Protein AF-A0A7R9C2S6-F1 (afdb_monomer_lite)

Radius of gyration: 28.9 Å; chains: 1; bounding box: 49×51×92 Å

Foldseek 3Di:
DCVPPVVVQDDPLSVLLVVLVVLQVVLVVCAVPPPDDPVDGRDNPPDCVQQPQQADPVVRDGPSVSVSVSSCVCPDPVVDDDPPPPPPPPPPDDDDDDDDPPPDPPPPPPPPVVVVVVVVVVVVVVVVVVD

InterPro domains:
  IPR017905 ERV/ALR sulfhydryl oxidase domain [PF04777] (6-40)
  IPR017905 ERV/ALR sulfhydryl oxidase domain [PS51324] (1-44)
  IPR036774 ERV/ALR sulfhydryl oxidase domain superfamily [G3DSA:1.20.120.310] (1-85)
  IPR036774 ERV/ALR sulfhydryl oxidase domain superfamily [SSF69000] (2-47)
  IPR039798 Sulfhydryl oxidase [PTHR22897] (1-95)

Organism: NCBI:txid399045

Secondary structure (DSSP, 8-state):
-HHHHGGG--SHHHHHHHHHHHHHHHHHHHTT-TTS-TTS----SS-TTTSTTTEETTTTEE-HHHHHHHHHHHTSGGG---TTS--------SSS---------------HHHHHHHHHHHHHHHHHH--

pLDDT: mean 81.77, std 20.26, range [40.31, 98.62]

Structure (mmCIF, N/CA/C/O backbone):
data_AF-A0A7R9C2S6-F1
#
_entry.id   AF-A0A7R9C2S6-F1
#
loop_
_atom_site.group_PDB
_atom_site.id
_atom_site.type_symbol
_atom_site.label_atom_id
_atom_site.label_alt_id
_atom_site.label_comp_id
_atom_site.label_asym_id
_atom_site.label_entity_id
_atom_site.label_seq_id
_atom_site.pdbx_PDB_ins_code
_atom_site.Cartn_x
_atom_site.Cartn_y
_atom_site.Cartn_z
_atom_site.occupancy
_atom_site.B_iso_or_equiv
_atom_site.auth_seq_id
_atom_site.auth_comp_id
_atom_site.auth_asym_id
_atom_site.auth_atom_id
_atom_site.pdbx_PDB_model_num
ATOM 1 N N . MET A 1 1 ? -10.164 9.680 3.418 1.00 91.69 1 MET A N 1
ATOM 2 C CA . MET A 1 1 ? -8.767 9.264 3.127 1.00 91.69 1 MET A CA 1
ATOM 3 C C . MET A 1 1 ? -8.007 10.264 2.257 1.00 91.69 1 MET A C 1
ATOM 5 O O . MET A 1 1 ? -7.074 10.866 2.762 1.00 91.69 1 MET A O 1
ATOM 9 N N . ALA A 1 2 ? -8.347 10.461 0.972 1.00 94.50 2 ALA A N 1
ATOM 10 C CA . ALA A 1 2 ? -7.565 11.339 0.080 1.00 94.50 2 ALA A CA 1
ATOM 11 C C . ALA A 1 2 ? -7.519 12.801 0.557 1.00 94.50 2 ALA A C 1
ATOM 13 O O . ALA A 1 2 ? -6.444 13.355 0.761 1.00 94.50 2 ALA A O 1
ATOM 14 N N . THR A 1 3 ? -8.684 13.394 0.821 1.00 96.50 3 THR A N 1
ATOM 15 C CA . THR A 1 3 ? -8.809 14.772 1.326 1.00 96.50 3 THR A CA 1
ATOM 16 C C . THR A 1 3 ? -8.136 14.986 2.684 1.00 96.50 3 THR A C 1
ATOM 18 O O . THR A 1 3 ? -7.673 16.083 2.968 1.00 96.50 3 THR A O 1
ATOM 21 N N . GLU A 1 4 ? -8.042 13.938 3.506 1.00 96.12 4 GLU A N 1
ATOM 22 C CA . GLU A 1 4 ? -7.483 14.006 4.859 1.00 96.12 4 GLU A CA 1
ATOM 23 C C . GLU A 1 4 ? -5.955 14.111 4.871 1.00 96.12 4 GLU A C 1
ATOM 25 O O . GLU A 1 4 ? -5.417 14.841 5.696 1.00 96.12 4 GLU A O 1
ATOM 30 N N . SER A 1 5 ? -5.242 13.381 4.002 1.00 96.69 5 SER A N 1
ATOM 31 C CA . SER A 1 5 ? -3.780 13.261 4.141 1.00 96.69 5 SER A CA 1
ATOM 32 C C . SER A 1 5 ? -2.972 13.148 2.851 1.00 96.69 5 SER A C 1
ATOM 34 O O . SER A 1 5 ? -1.747 13.202 2.919 1.00 96.69 5 SER A O 1
ATOM 36 N N . LEU A 1 6 ? -3.593 13.032 1.670 1.00 96.69 6 LEU A N 1
ATOM 37 C CA . LEU A 1 6 ? -2.834 12.899 0.417 1.00 96.69 6 LEU A CA 1
ATOM 38 C C . LEU A 1 6 ? -1.983 14.143 0.116 1.00 96.69 6 LEU A C 1
ATOM 40 O O . LEU A 1 6 ? -0.887 14.024 -0.414 1.00 96.69 6 LEU A O 1
ATOM 44 N N . HIS A 1 7 ? -2.456 15.330 0.507 1.00 97.19 7 HIS A N 1
ATOM 45 C CA . HIS A 1 7 ? -1.744 16.600 0.324 1.00 97.19 7 HIS A CA 1
ATOM 46 C C . HIS A 1 7 ? -0.414 16.689 1.099 1.00 97.19 7 HIS A C 1
ATOM 48 O O . HIS A 1 7 ? 0.387 17.576 0.826 1.00 97.19 7 HIS A O 1
ATOM 54 N N . GLN A 1 8 ? -0.184 15.796 2.069 1.00 97.19 8 GLN A N 1
ATOM 55 C CA . GLN A 1 8 ? 1.040 15.742 2.878 1.00 97.19 8 GLN A CA 1
ATOM 56 C C . GLN A 1 8 ? 2.116 14.850 2.245 1.00 97.19 8 GLN A C 1
ATOM 58 O O . GLN A 1 8 ? 3.246 14.813 2.724 1.00 97.19 8 GLN A O 1
ATOM 63 N N . VAL A 1 9 ? 1.776 14.109 1.187 1.00 97.62 9 VAL A N 1
ATOM 64 C CA . VAL A 1 9 ? 2.704 13.226 0.480 1.00 97.62 9 VAL A CA 1
ATOM 65 C C . VAL A 1 9 ? 3.561 14.051 -0.474 1.00 97.62 9 VAL A C 1
ATOM 67 O O . VAL A 1 9 ? 3.050 14.646 -1.420 1.00 97.62 9 VAL A O 1
ATOM 70 N N . THR A 1 10 ? 4.870 14.059 -0.243 1.00 97.81 10 THR A N 1
ATOM 71 C CA . THR A 1 10 ? 5.818 14.921 -0.968 1.00 97.81 10 THR A CA 1
ATOM 72 C C . THR A 1 10 ? 6.721 14.175 -1.947 1.00 97.81 10 THR A C 1
ATOM 74 O O . THR A 1 10 ? 7.310 14.806 -2.822 1.00 97.81 10 THR A O 1
ATOM 77 N N . ASP A 1 11 ? 6.832 12.850 -1.836 1.00 98.19 11 ASP A N 1
ATOM 78 C CA . ASP A 1 11 ? 7.720 12.039 -2.668 1.00 98.19 11 ASP A CA 1
ATOM 79 C C . ASP A 1 11 ? 7.076 10.717 -3.127 1.00 98.19 11 ASP A C 1
ATOM 81 O O . ASP A 1 11 ? 5.997 10.310 -2.682 1.00 98.19 11 ASP A O 1
ATOM 85 N N . SER A 1 12 ? 7.746 10.032 -4.057 1.00 98.19 12 SER A N 1
ATOM 86 C CA . SER A 1 12 ? 7.242 8.789 -4.648 1.00 98.19 12 SER A CA 1
ATOM 87 C C . SER A 1 12 ? 7.152 7.639 -3.643 1.00 98.19 12 SER A C 1
ATOM 89 O O . SER A 1 12 ? 6.248 6.809 -3.754 1.00 98.19 12 SER A O 1
ATOM 91 N N . ARG A 1 13 ? 8.056 7.570 -2.656 1.00 98.19 13 ARG A N 1
ATOM 92 C CA . ARG A 1 13 ? 7.998 6.539 -1.612 1.00 98.19 13 ARG A CA 1
ATOM 93 C C . ARG A 1 13 ? 6.769 6.760 -0.734 1.00 98.19 13 ARG A C 1
ATOM 95 O O . ARG A 1 13 ? 6.017 5.816 -0.496 1.00 98.19 13 ARG A O 1
ATOM 102 N N . GLY A 1 14 ? 6.536 7.997 -0.314 1.00 98.31 14 GLY A N 1
ATOM 103 C CA . GLY A 1 14 ? 5.359 8.427 0.423 1.00 98.31 14 GLY A CA 1
ATOM 104 C C . GLY A 1 14 ? 4.075 8.114 -0.335 1.00 98.31 14 GLY A C 1
ATOM 105 O O . GLY A 1 14 ? 3.130 7.627 0.273 1.00 98.31 14 GLY A O 1
ATOM 106 N N . ALA A 1 15 ? 4.044 8.289 -1.658 1.00 98.44 15 ALA A N 1
ATOM 107 C CA . ALA A 1 15 ? 2.871 7.951 -2.469 1.00 98.44 15 ALA A CA 1
ATOM 108 C C . ALA A 1 15 ? 2.564 6.446 -2.460 1.00 98.44 15 ALA A C 1
ATOM 110 O O . ALA A 1 15 ? 1.412 6.052 -2.253 1.00 98.44 15 ALA A O 1
ATOM 111 N N . VAL A 1 16 ? 3.591 5.604 -2.619 1.00 98.50 16 VAL A N 1
ATOM 112 C CA . VAL A 1 16 ? 3.458 4.139 -2.536 1.00 98.50 16 VAL A CA 1
ATOM 113 C C . VAL A 1 16 ? 2.947 3.722 -1.156 1.00 98.50 16 VAL A C 1
ATOM 115 O O . VAL A 1 16 ? 1.975 2.969 -1.058 1.00 98.50 16 VAL A O 1
ATOM 118 N N . MET A 1 17 ? 3.560 4.242 -0.091 1.00 98.56 17 MET A N 1
ATOM 119 C CA . MET A 1 17 ? 3.191 3.904 1.286 1.00 98.56 17 MET A CA 1
ATOM 120 C C . MET A 1 17 ? 1.806 4.438 1.666 1.00 98.56 17 MET A C 1
ATOM 122 O O . MET A 1 17 ? 1.024 3.734 2.308 1.00 98.56 17 MET A O 1
ATOM 126 N N . TRP A 1 18 ? 1.447 5.642 1.217 1.00 98.44 18 TRP A N 1
ATOM 127 C CA . TRP A 1 18 ? 0.125 6.219 1.438 1.00 98.44 18 TRP A CA 1
ATOM 128 C C . TRP A 1 18 ? -0.958 5.345 0.813 1.00 98.44 18 TRP A C 1
ATOM 130 O O . TRP A 1 18 ? -1.896 4.951 1.510 1.00 98.44 18 TRP A O 1
ATOM 140 N N . LEU A 1 19 ? -0.801 4.974 -0.462 1.00 98.62 19 LEU A N 1
ATOM 141 C CA . LEU A 1 19 ? -1.784 4.149 -1.161 1.00 98.62 19 LEU A CA 1
ATOM 142 C C . LEU A 1 19 ? -1.907 2.761 -0.526 1.00 98.62 19 LEU A C 1
ATOM 144 O O . LEU A 1 19 ? -3.021 2.278 -0.326 1.00 98.62 19 LEU A O 1
ATOM 148 N N . TRP A 1 20 ? -0.783 2.140 -0.165 1.00 98.56 20 TRP A N 1
ATOM 149 C CA . TRP A 1 20 ? -0.769 0.871 0.563 1.00 98.56 20 TRP A CA 1
ATOM 150 C C . TRP A 1 20 ? -1.542 0.963 1.888 1.00 98.56 20 TRP A C 1
ATOM 152 O O . TRP A 1 20 ? -2.441 0.157 2.142 1.00 98.56 20 TRP A O 1
ATOM 162 N N . SER A 1 21 ? -1.263 1.983 2.704 1.00 98.00 21 SER A N 1
ATOM 163 C CA . SER A 1 21 ? -1.947 2.182 3.988 1.00 98.00 21 SER A CA 1
ATOM 164 C C . SER A 1 21 ? -3.447 2.455 3.812 1.00 98.00 21 SER A C 1
ATOM 166 O O . SER A 1 21 ? -4.273 1.935 4.564 1.00 98.00 21 SER A O 1
ATOM 168 N N . ALA A 1 22 ? -3.822 3.228 2.788 1.00 98.31 22 ALA A N 1
ATOM 169 C CA . ALA A 1 22 ? -5.207 3.526 2.451 1.00 98.31 22 ALA A CA 1
ATOM 170 C C . ALA A 1 22 ? -5.956 2.263 2.000 1.00 98.31 22 ALA A C 1
ATOM 172 O O . ALA A 1 22 ? -7.071 2.015 2.462 1.00 98.31 22 ALA A O 1
ATOM 173 N N . HIS A 1 23 ? -5.331 1.417 1.176 1.00 98.19 23 HIS A N 1
ATOM 174 C CA . HIS A 1 23 ? -5.885 0.113 0.813 1.00 98.19 23 HIS A CA 1
ATOM 175 C C . HIS A 1 23 ? -6.082 -0.784 2.037 1.00 98.19 23 HIS A C 1
ATOM 177 O O . HIS A 1 23 ? -7.146 -1.379 2.185 1.00 98.19 23 HIS A O 1
ATOM 183 N N . ASN A 1 24 ? -5.128 -0.826 2.966 1.00 98.06 24 ASN A N 1
ATOM 184 C CA . ASN A 1 24 ? -5.269 -1.618 4.189 1.00 98.06 24 ASN A CA 1
ATOM 185 C C . ASN A 1 24 ? -6.374 -1.117 5.130 1.00 98.06 24 ASN A C 1
ATOM 187 O O . ASN A 1 24 ? -7.044 -1.934 5.770 1.00 98.06 24 ASN A O 1
ATOM 191 N N . LYS A 1 25 ? -6.639 0.196 5.174 1.00 98.06 25 LYS A N 1
ATOM 192 C CA . LYS A 1 25 ? -7.822 0.752 5.859 1.00 98.06 25 LYS A CA 1
ATOM 193 C C . LYS A 1 25 ? -9.121 0.256 5.221 1.00 98.06 25 LYS A C 1
ATOM 195 O O . LYS A 1 25 ? -10.053 -0.099 5.941 1.00 98.06 25 LYS A O 1
ATOM 200 N N . VAL A 1 26 ? -9.177 0.193 3.890 1.00 98.12 26 VAL A N 1
ATOM 201 C CA . VAL A 1 26 ? -10.334 -0.350 3.160 1.00 98.12 26 VAL A CA 1
ATOM 202 C C . VAL A 1 26 ? -10.486 -1.848 3.411 1.00 98.12 26 VAL A C 1
ATOM 204 O O . VAL A 1 26 ? -11.585 -2.271 3.750 1.00 98.12 26 VAL A O 1
ATOM 207 N N . ASN A 1 27 ? -9.405 -2.629 3.341 1.00 98.06 27 ASN A N 1
ATOM 208 C CA . ASN A 1 27 ? -9.442 -4.065 3.632 1.00 98.06 27 ASN A CA 1
ATOM 209 C C . ASN A 1 27 ? -9.960 -4.334 5.046 1.00 98.06 27 ASN A C 1
ATOM 211 O O . ASN A 1 27 ? -10.829 -5.176 5.220 1.00 98.06 27 ASN A O 1
ATOM 215 N N . LYS A 1 28 ? -9.499 -3.570 6.046 1.00 97.19 28 LYS A N 1
ATOM 216 C CA . LYS A 1 28 ? -9.997 -3.689 7.423 1.00 97.19 28 LYS A CA 1
ATOM 217 C C . LYS A 1 28 ? -11.495 -3.399 7.526 1.00 97.19 28 LYS A C 1
ATOM 219 O O . LYS A 1 28 ? -12.185 -4.073 8.277 1.00 97.19 28 LYS A O 1
ATOM 224 N N . ARG A 1 29 ? -11.986 -2.384 6.809 1.00 97.94 29 ARG A N 1
ATOM 225 C CA . ARG A 1 29 ? -13.409 -2.017 6.810 1.00 97.94 29 ARG A CA 1
ATOM 226 C C . ARG A 1 29 ? -14.280 -3.073 6.127 1.00 97.94 29 ARG A C 1
ATOM 228 O O . ARG A 1 29 ? -15.408 -3.259 6.553 1.00 97.94 29 ARG A O 1
ATOM 235 N N . LEU A 1 30 ? -13.782 -3.688 5.053 1.00 98.12 30 LEU A N 1
ATOM 236 C CA . LEU A 1 30 ? -14.540 -4.626 4.217 1.00 98.12 30 LEU A CA 1
ATOM 237 C C . LEU A 1 30 ? -14.389 -6.098 4.628 1.00 98.12 30 LEU A C 1
ATOM 239 O O . LEU A 1 30 ? -15.045 -6.946 4.034 1.00 98.12 30 LEU A O 1
ATOM 243 N N . ALA A 1 31 ? -13.535 -6.415 5.602 1.00 97.75 31 ALA A N 1
ATOM 244 C CA . ALA A 1 31 ? -13.389 -7.777 6.104 1.00 97.75 31 ALA A CA 1
ATOM 245 C C . ALA A 1 31 ? -14.713 -8.273 6.710 1.00 97.75 31 ALA A C 1
ATOM 247 O O . ALA A 1 31 ? -15.234 -7.654 7.641 1.00 97.75 31 ALA A O 1
ATOM 248 N N . GLY A 1 32 ? -15.250 -9.378 6.188 1.00 96.69 32 GLY A N 1
ATOM 249 C CA . GLY A 1 32 ? -16.540 -9.944 6.592 1.00 96.69 32 GLY A CA 1
ATOM 250 C C . GLY A 1 32 ? -17.776 -9.214 6.052 1.00 96.69 32 GLY A C 1
ATOM 251 O O . GLY A 1 32 ? -18.888 -9.510 6.492 1.00 96.69 32 GLY A O 1
ATOM 252 N N . ASP A 1 33 ? -17.612 -8.253 5.139 1.00 97.75 33 ASP A N 1
ATOM 253 C CA . ASP A 1 33 ? -18.734 -7.563 4.496 1.00 97.75 33 ASP A CA 1
ATOM 254 C C . ASP A 1 33 ? -19.474 -8.482 3.507 1.00 97.75 33 ASP A C 1
ATOM 256 O O . ASP A 1 33 ? -18.890 -9.382 2.911 1.00 97.75 33 ASP A O 1
ATOM 260 N N . VAL A 1 34 ? -20.764 -8.232 3.267 1.00 97.44 34 VAL A N 1
ATOM 261 C CA . VAL A 1 34 ? -21.575 -9.019 2.314 1.00 97.44 34 VAL A CA 1
ATOM 262 C C . VAL A 1 34 ? -21.060 -8.961 0.871 1.00 97.44 34 VAL A C 1
ATOM 264 O O . VAL A 1 34 ? -21.387 -9.829 0.064 1.00 97.44 34 VAL A O 1
ATOM 267 N N . SER A 1 35 ? -20.277 -7.935 0.534 1.00 97.50 35 SER A N 1
ATOM 268 C CA . SER A 1 35 ? -19.613 -7.789 -0.765 1.00 97.50 35 SER A CA 1
ATOM 269 C C . SER A 1 35 ? -18.274 -8.530 -0.868 1.00 97.50 35 SER A C 1
ATOM 271 O O . SER A 1 35 ? -17.656 -8.532 -1.937 1.00 97.50 35 SER A O 1
ATOM 273 N N . GLU A 1 36 ? -17.794 -9.141 0.216 1.00 97.81 36 GLU A N 1
ATOM 274 C CA . GLU A 1 36 ? -16.541 -9.891 0.236 1.00 97.81 36 GLU A CA 1
ATOM 275 C C . GLU A 1 36 ? -16.677 -11.222 -0.522 1.00 97.81 36 GLU A C 1
ATOM 277 O O . GLU A 1 36 ? -17.590 -12.004 -0.273 1.00 97.81 36 GLU A O 1
ATOM 282 N N . ASP A 1 37 ? -15.750 -11.506 -1.449 1.00 97.75 37 ASP A N 1
ATOM 283 C CA . ASP A 1 37 ? -15.666 -12.833 -2.076 1.00 97.75 37 ASP A CA 1
ATOM 284 C C . ASP A 1 37 ? -15.146 -13.837 -1.031 1.00 97.75 37 ASP A C 1
ATOM 286 O O . ASP A 1 37 ? -14.007 -13.680 -0.575 1.00 97.75 37 ASP A O 1
ATOM 290 N N . PRO A 1 38 ? -15.901 -14.901 -0.692 1.00 96.62 38 PRO A N 1
ATOM 291 C CA . PRO A 1 38 ? -15.481 -15.890 0.302 1.00 96.62 38 PRO A CA 1
ATOM 292 C C . PRO A 1 38 ? -14.155 -16.593 -0.018 1.00 96.62 38 PRO A C 1
ATOM 294 O O . PRO A 1 38 ? -13.497 -17.108 0.884 1.00 96.62 38 PRO A O 1
ATOM 297 N N . ARG A 1 39 ? -13.745 -16.638 -1.293 1.00 97.69 39 ARG A N 1
ATOM 298 C CA . ARG A 1 39 ? -12.460 -17.226 -1.715 1.00 97.69 39 ARG A CA 1
ATOM 299 C C . ARG A 1 39 ? -11.281 -16.269 -1.546 1.00 97.69 39 ARG A C 1
ATOM 301 O O . ARG A 1 39 ? -10.140 -16.722 -1.556 1.00 97.69 39 ARG A O 1
ATOM 308 N N . TYR A 1 40 ? -11.542 -14.969 -1.404 1.00 96.44 40 TYR A N 1
ATOM 309 C CA . TYR A 1 40 ? -10.527 -13.919 -1.301 1.00 96.44 40 TYR A CA 1
ATOM 310 C C . TYR A 1 40 ? -10.849 -12.948 -0.156 1.00 96.44 40 TYR A C 1
ATOM 312 O O . TYR A 1 40 ? -11.121 -11.763 -0.408 1.00 96.44 40 TYR A O 1
ATOM 320 N N . PRO A 1 41 ? -10.800 -13.438 1.099 1.00 97.44 41 PRO A N 1
ATOM 321 C CA . PRO A 1 41 ? -11.071 -12.614 2.267 1.00 97.44 41 PRO A CA 1
ATOM 322 C C . PRO A 1 41 ? -10.091 -11.438 2.357 1.00 97.44 41 PRO A C 1
ATOM 324 O O . PRO A 1 41 ? -8.901 -11.547 2.036 1.00 97.44 41 PRO A O 1
ATOM 327 N N . LYS A 1 42 ? -10.588 -10.283 2.796 1.00 97.81 42 LYS A N 1
ATOM 328 C CA . LYS A 1 42 ? -9.814 -9.060 2.981 1.00 97.81 42 LYS A CA 1
ATOM 329 C C . LYS A 1 42 ? -8.977 -9.189 4.246 1.00 97.81 42 LYS A C 1
ATOM 331 O O . LYS A 1 42 ? -9.470 -9.126 5.366 1.00 97.81 42 LYS A O 1
ATOM 336 N N . VAL A 1 43 ? -7.670 -9.307 4.054 1.00 96.31 43 VAL A N 1
ATOM 337 C CA . VAL A 1 43 ? -6.678 -9.294 5.133 1.00 96.31 43 VAL A CA 1
ATOM 338 C C . VAL A 1 43 ? -5.839 -8.023 5.073 1.00 96.31 43 VAL A C 1
ATOM 340 O O . VAL A 1 43 ? -5.832 -7.296 4.072 1.00 96.31 43 VAL A O 1
ATOM 343 N N . GLN A 1 44 ? -5.117 -7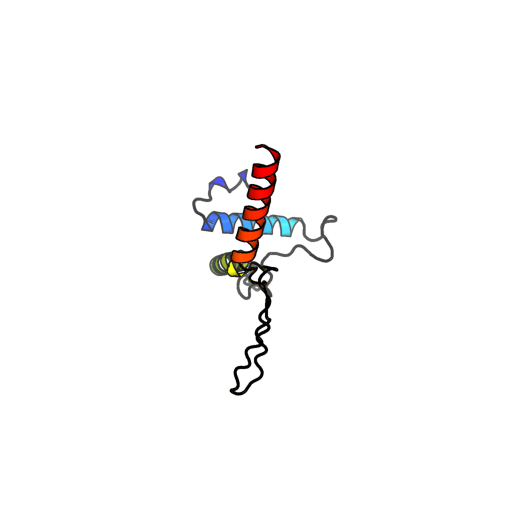.733 6.154 1.00 96.50 44 GLN A N 1
ATOM 344 C CA . GLN A 1 44 ? -4.052 -6.743 6.070 1.00 96.50 44 GLN A CA 1
ATOM 345 C C . GLN A 1 44 ? -2.932 -7.278 5.173 1.00 96.50 44 GLN A C 1
ATOM 347 O O . GLN A 1 44 ? -2.471 -8.404 5.342 1.00 96.50 44 GLN A O 1
ATOM 352 N N . PHE A 1 45 ? -2.523 -6.469 4.206 1.00 97.50 45 PHE A N 1
ATOM 353 C CA . PHE A 1 45 ? -1.556 -6.832 3.185 1.00 97.50 45 PHE A CA 1
ATOM 354 C C . PHE A 1 45 ? -0.188 -6.176 3.456 1.00 97.50 45 PHE A C 1
ATOM 356 O O . PHE A 1 45 ? -0.157 -4.988 3.781 1.00 97.50 45 PHE A O 1
ATOM 363 N N . PRO A 1 46 ? 0.944 -6.864 3.235 1.00 97.62 46 PRO A N 1
ATOM 364 C CA . PRO A 1 46 ? 1.031 -8.284 2.910 1.00 97.62 46 PRO A CA 1
ATOM 365 C C . PRO A 1 46 ? 0.752 -9.181 4.130 1.00 97.62 46 PRO A C 1
ATOM 367 O O . PRO A 1 46 ? 1.171 -8.838 5.237 1.00 97.62 46 PRO A O 1
ATOM 370 N N . PRO A 1 47 ? 0.084 -10.332 3.941 1.00 95.44 47 PRO A N 1
ATOM 371 C CA . PRO A 1 47 ? 0.092 -11.408 4.926 1.00 95.44 47 PRO A CA 1
ATOM 372 C C . PRO A 1 47 ? 1.516 -11.951 5.154 1.00 95.44 47 PRO A C 1
ATOM 374 O O . PRO A 1 47 ? 2.436 -11.710 4.365 1.00 95.44 47 PRO A O 1
ATOM 377 N N . GLU A 1 48 ? 1.713 -12.652 6.272 1.00 93.19 48 GLU A N 1
ATOM 378 C CA . GLU A 1 48 ? 3.037 -13.115 6.715 1.00 93.19 48 GLU A CA 1
ATOM 379 C C . GLU A 1 48 ? 3.699 -14.088 5.729 1.00 93.19 48 GLU A C 1
ATOM 381 O O . GLU A 1 48 ? 4.915 -14.049 5.551 1.00 93.19 48 GLU A O 1
ATOM 386 N N . ASP A 1 49 ? 2.903 -14.916 5.058 1.00 94.38 49 ASP A N 1
ATOM 387 C CA . ASP A 1 49 ? 3.350 -15.858 4.030 1.00 94.38 49 ASP A CA 1
ATOM 388 C C . ASP A 1 49 ? 3.948 -15.160 2.795 1.00 94.38 49 ASP A C 1
ATOM 390 O O . ASP A 1 49 ? 4.856 -15.699 2.163 1.00 94.38 49 ASP A O 1
ATOM 394 N N . LEU A 1 50 ? 3.492 -13.945 2.474 1.00 96.25 50 LEU A N 1
ATOM 395 C CA . LEU A 1 50 ? 4.045 -13.131 1.389 1.00 96.25 50 LEU A CA 1
ATOM 396 C C . LEU A 1 50 ? 5.235 -12.275 1.823 1.00 96.25 50 LEU A C 1
ATOM 398 O O . LEU A 1 50 ? 6.139 -12.030 1.022 1.00 96.25 50 LEU A O 1
ATOM 402 N N . CYS A 1 51 ? 5.246 -11.795 3.065 1.00 97.06 51 CYS A N 1
ATOM 403 C CA . CYS A 1 51 ? 6.368 -11.029 3.592 1.00 97.06 51 CYS A CA 1
ATOM 404 C C . CYS A 1 51 ? 6.623 -11.335 5.064 1.00 97.06 51 CYS A C 1
ATOM 406 O O . CYS A 1 51 ? 6.112 -10.661 5.971 1.00 97.06 51 CYS A O 1
ATOM 408 N N . TRP A 1 52 ? 7.516 -12.296 5.293 1.00 94.31 52 TRP A N 1
ATOM 409 C CA . TRP A 1 52 ? 7.986 -12.590 6.633 1.00 94.31 52 TRP A CA 1
ATOM 410 C C . TRP A 1 52 ? 8.747 -11.388 7.207 1.00 94.31 52 TRP A C 1
ATOM 412 O O . TRP A 1 52 ? 9.727 -10.900 6.636 1.00 94.31 52 TRP A O 1
ATOM 422 N N . GLY A 1 53 ? 8.263 -10.875 8.337 1.00 92.62 53 GLY A N 1
ATOM 423 C CA . GLY A 1 53 ? 8.852 -9.730 9.027 1.00 92.62 53 GLY A CA 1
ATOM 424 C C . GLY A 1 53 ? 8.368 -8.349 8.575 1.00 92.62 53 GLY A C 1
ATOM 425 O O . GLY A 1 53 ? 8.828 -7.373 9.165 1.00 92.62 53 GLY A O 1
ATOM 426 N N . CYS A 1 54 ? 7.449 -8.233 7.602 1.00 97.00 54 CYS A N 1
ATOM 427 C CA . CYS A 1 54 ? 6.789 -6.952 7.298 1.00 97.00 54 CYS A CA 1
ATOM 428 C C . CYS A 1 54 ? 5.895 -6.478 8.454 1.00 97.00 54 CYS A C 1
ATOM 430 O O . CYS A 1 54 ? 5.819 -5.281 8.721 1.00 97.00 54 CYS A O 1
ATOM 432 N N . MET A 1 55 ? 5.229 -7.403 9.149 1.00 94.31 55 MET A N 1
ATOM 433 C CA . MET A 1 55 ? 4.443 -7.112 10.345 1.00 94.31 55 MET A CA 1
ATOM 434 C C . MET A 1 55 ? 5.087 -7.777 11.554 1.00 94.31 55 MET A C 1
ATOM 436 O O . MET A 1 55 ? 5.366 -8.975 11.550 1.00 94.31 55 MET A O 1
ATOM 440 N N . ASN A 1 56 ? 5.283 -7.013 12.621 1.00 90.56 56 ASN A N 1
ATOM 441 C CA . ASN A 1 56 ? 5.574 -7.577 13.926 1.00 90.56 56 ASN A CA 1
ATOM 442 C C . ASN A 1 56 ? 4.263 -8.084 14.536 1.00 90.56 56 ASN A C 1
ATOM 444 O O . ASN A 1 56 ? 3.468 -7.287 15.032 1.00 90.56 56 ASN A O 1
ATOM 448 N N . GLN A 1 57 ? 4.038 -9.398 14.511 1.00 83.62 57 GLN A N 1
ATOM 449 C CA . GLN A 1 57 ? 2.801 -10.001 15.018 1.00 83.62 57 GLN A CA 1
ATOM 450 C C . GLN A 1 57 ? 2.577 -9.766 16.513 1.00 83.62 57 GLN A C 1
ATOM 452 O O . GLN A 1 57 ? 1.446 -9.537 16.929 1.00 83.62 57 GLN A O 1
ATOM 457 N N . ALA A 1 58 ? 3.647 -9.752 17.313 1.00 84.88 58 ALA A N 1
ATOM 458 C CA . ALA A 1 58 ? 3.544 -9.532 18.754 1.00 84.88 58 ALA A CA 1
ATOM 459 C C . ALA A 1 58 ? 3.080 -8.107 19.099 1.00 84.88 58 ALA A C 1
ATOM 461 O O . ALA A 1 58 ? 2.442 -7.897 20.127 1.00 84.88 58 ALA A O 1
ATOM 462 N N . LYS A 1 59 ? 3.407 -7.124 18.252 1.00 86.56 59 LYS A N 1
ATOM 463 C CA . LYS A 1 59 ? 3.082 -5.705 18.472 1.00 86.56 59 LYS A CA 1
ATOM 464 C C . LYS A 1 59 ? 1.953 -5.183 17.582 1.00 86.56 59 LYS A C 1
ATOM 466 O O . LYS A 1 59 ? 1.461 -4.087 17.824 1.00 86.56 59 LYS A O 1
ATOM 471 N N . GLY A 1 60 ? 1.571 -5.919 16.538 1.00 86.19 60 GLY A N 1
ATOM 472 C CA . GLY A 1 60 ? 0.632 -5.453 15.515 1.00 86.19 60 GLY A CA 1
ATOM 473 C C . GLY A 1 60 ? 1.144 -4.249 14.712 1.00 86.19 60 GLY A C 1
ATOM 474 O O . GLY A 1 60 ? 0.343 -3.474 14.197 1.00 86.19 60 GLY A O 1
ATOM 475 N N . THR A 1 61 ? 2.465 -4.053 14.636 1.00 93.38 61 THR A N 1
ATOM 476 C CA . THR A 1 61 ? 3.091 -2.893 13.979 1.00 93.38 61 THR A CA 1
ATOM 477 C C . THR A 1 61 ? 3.787 -3.287 12.684 1.00 93.38 61 THR A C 1
ATOM 479 O O . THR A 1 61 ? 4.410 -4.347 12.617 1.00 93.38 61 THR A O 1
ATOM 482 N N . TRP A 1 62 ? 3.754 -2.407 11.687 1.00 96.56 62 TRP A N 1
ATOM 483 C CA . TRP A 1 62 ? 4.438 -2.605 10.409 1.00 96.56 62 TRP A CA 1
ATOM 484 C C . TRP A 1 62 ? 5.880 -2.100 10.444 1.00 96.56 62 TRP A C 1
ATOM 486 O O . TRP A 1 62 ? 6.166 -1.047 11.010 1.00 96.56 62 TRP A O 1
ATOM 496 N N . ASP A 1 63 ? 6.773 -2.846 9.805 1.00 97.06 63 ASP A N 1
ATOM 497 C CA . ASP A 1 63 ? 8.111 -2.403 9.427 1.00 97.06 63 ASP A CA 1
ATOM 498 C C . ASP A 1 63 ? 8.018 -1.779 8.026 1.00 97.06 63 ASP A C 1
ATOM 500 O O . ASP A 1 63 ? 8.009 -2.476 7.007 1.00 97.06 63 ASP A O 1
ATOM 504 N N . GLU A 1 64 ? 7.864 -0.455 7.974 1.00 96.88 64 GLU A N 1
ATOM 505 C CA . GLU A 1 64 ? 7.595 0.274 6.730 1.00 96.88 64 GLU A CA 1
ATOM 506 C C . GLU A 1 64 ? 8.710 0.140 5.687 1.00 96.88 64 GLU A C 1
ATOM 508 O O . GLU A 1 64 ? 8.431 0.168 4.488 1.00 96.88 64 GLU A O 1
ATOM 513 N N . ASP A 1 65 ? 9.962 -0.047 6.108 1.00 97.56 65 ASP A N 1
ATOM 514 C CA . ASP A 1 65 ? 11.077 -0.275 5.190 1.00 97.56 65 ASP A CA 1
ATOM 515 C C . ASP A 1 65 ? 10.998 -1.646 4.529 1.00 97.56 65 ASP A C 1
ATOM 517 O O . ASP A 1 65 ? 11.203 -1.769 3.313 1.00 97.56 65 ASP A O 1
ATOM 521 N N . LYS A 1 66 ? 10.661 -2.687 5.293 1.00 98.00 66 LYS A N 1
ATOM 522 C CA . LYS A 1 66 ? 10.427 -4.019 4.723 1.00 98.00 66 LYS A CA 1
ATOM 523 C C . LYS A 1 66 ? 9.205 -4.034 3.824 1.00 98.00 66 LYS A C 1
ATOM 525 O O . LYS A 1 66 ? 9.288 -4.580 2.726 1.00 98.00 66 LYS A O 1
ATOM 530 N N . VAL A 1 67 ? 8.120 -3.381 4.238 1.00 98.38 67 VAL A N 1
ATOM 531 C CA . VAL A 1 67 ? 6.911 -3.228 3.418 1.00 98.38 67 VAL A CA 1
ATOM 532 C C . VAL A 1 67 ? 7.241 -2.525 2.108 1.00 98.38 67 VAL A C 1
ATOM 534 O O . VAL A 1 67 ? 6.924 -3.050 1.045 1.00 98.38 67 VAL A O 1
ATOM 537 N N . PHE A 1 68 ? 7.928 -1.383 2.142 1.00 98.50 68 PHE A N 1
ATOM 538 C CA . PHE A 1 68 ? 8.273 -0.649 0.926 1.00 98.50 68 PHE A CA 1
ATOM 539 C C . PHE A 1 68 ? 9.138 -1.486 -0.028 1.00 98.50 68 PHE A C 1
ATOM 541 O O . PHE A 1 68 ? 8.874 -1.549 -1.232 1.00 98.50 68 PHE A O 1
ATOM 548 N N . ASN A 1 69 ? 10.149 -2.178 0.506 1.00 98.12 69 ASN A N 1
ATOM 549 C CA . ASN A 1 69 ? 10.997 -3.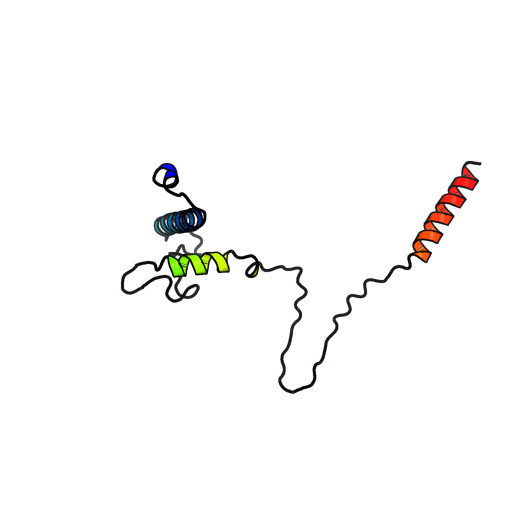066 -0.288 1.00 98.12 69 ASN A CA 1
ATOM 550 C C . ASN A 1 69 ? 10.222 -4.259 -0.865 1.00 98.12 69 ASN A C 1
ATOM 552 O O . ASN A 1 69 ? 10.493 -4.659 -1.999 1.00 98.12 69 ASN A O 1
ATOM 556 N N . PHE A 1 70 ? 9.263 -4.808 -0.116 1.00 98.38 70 PHE A N 1
ATOM 557 C CA . PHE A 1 70 ? 8.348 -5.834 -0.603 1.00 98.38 70 PHE A CA 1
ATOM 558 C C . PHE A 1 70 ? 7.482 -5.296 -1.747 1.00 98.38 70 PHE A C 1
ATOM 560 O O . PHE A 1 70 ? 7.476 -5.889 -2.819 1.00 98.38 70 PHE A O 1
ATOM 567 N N . LEU A 1 71 ? 6.823 -4.146 -1.571 1.00 98.50 71 LEU A N 1
ATOM 568 C CA . LEU A 1 71 ? 5.931 -3.557 -2.575 1.00 98.50 71 LEU A CA 1
ATOM 569 C C . LEU A 1 71 ? 6.663 -3.264 -3.888 1.00 98.50 71 LEU A C 1
ATOM 571 O O . LEU A 1 71 ? 6.126 -3.548 -4.957 1.00 98.50 71 LEU A O 1
ATOM 575 N N . ARG A 1 72 ? 7.901 -2.758 -3.822 1.00 98.06 72 ARG A N 1
ATOM 576 C CA . ARG A 1 72 ? 8.716 -2.494 -5.018 1.00 98.06 72 ARG A CA 1
ATOM 577 C C . ARG A 1 72 ? 8.998 -3.765 -5.822 1.00 98.06 72 ARG A C 1
ATOM 579 O O . ARG A 1 72 ? 8.943 -3.709 -7.041 1.00 98.06 72 ARG A O 1
ATOM 586 N N . LYS A 1 73 ? 9.281 -4.884 -5.148 1.00 97.50 73 LYS A N 1
ATOM 587 C CA . LYS A 1 73 ? 9.500 -6.189 -5.796 1.00 97.50 73 LYS A CA 1
ATOM 588 C C . LYS A 1 73 ? 8.189 -6.795 -6.293 1.00 97.50 73 LYS A C 1
ATOM 590 O O . LYS A 1 73 ? 8.108 -7.290 -7.408 1.00 97.50 73 LYS A O 1
ATOM 595 N N . TYR A 1 74 ? 7.146 -6.733 -5.468 1.00 97.50 74 TYR A N 1
ATOM 596 C CA . TYR A 1 74 ? 5.850 -7.349 -5.743 1.00 97.50 74 TYR A CA 1
ATOM 597 C C . TYR A 1 74 ? 5.146 -6.709 -6.945 1.00 97.50 74 TYR A C 1
ATOM 599 O O . TYR A 1 74 ? 4.575 -7.413 -7.773 1.00 97.50 74 TYR A O 1
ATOM 607 N N . TYR A 1 75 ? 5.233 -5.386 -7.078 1.00 97.19 75 TYR A N 1
ATOM 608 C CA . TYR A 1 75 ? 4.718 -4.642 -8.233 1.00 97.19 75 TYR A CA 1
ATOM 609 C C . TYR A 1 75 ? 5.810 -4.308 -9.267 1.00 97.19 75 TYR A C 1
ATOM 611 O O . TYR A 1 75 ? 5.580 -3.500 -10.167 1.00 97.19 75 TYR A O 1
ATOM 619 N N . GLY A 1 76 ? 6.999 -4.903 -9.135 1.00 96.31 76 GLY A N 1
ATOM 620 C CA . GLY A 1 76 ? 8.132 -4.702 -10.034 1.00 96.31 76 GLY A CA 1
ATOM 621 C C . GLY A 1 76 ? 7.959 -5.422 -11.371 1.00 96.31 76 GLY A C 1
ATOM 622 O O . GLY A 1 76 ? 7.216 -6.400 -11.485 1.00 96.31 76 GLY A O 1
ATOM 623 N N . ALA A 1 77 ? 8.669 -4.953 -12.399 1.00 95.81 77 ALA A N 1
ATOM 624 C CA . ALA A 1 77 ? 8.609 -5.527 -13.746 1.00 95.81 77 ALA A CA 1
ATOM 625 C C . ALA A 1 77 ? 9.042 -7.005 -13.778 1.00 95.81 77 ALA A C 1
ATOM 627 O O . ALA A 1 77 ? 8.553 -7.791 -14.590 1.00 95.81 77 ALA A O 1
ATOM 628 N N . GLU A 1 78 ? 9.940 -7.389 -12.874 1.00 92.25 78 GLU A N 1
ATOM 629 C CA . GLU A 1 78 ? 10.415 -8.754 -12.677 1.00 92.25 78 GLU A CA 1
ATOM 630 C C . GLU A 1 78 ? 9.319 -9.723 -12.215 1.00 92.25 78 GLU A C 1
ATOM 632 O O . GLU A 1 78 ? 9.406 -10.911 -12.521 1.00 92.25 78 GLU A O 1
ATOM 637 N N . ASN A 1 79 ? 8.277 -9.228 -11.538 1.00 95.25 79 ASN A N 1
ATOM 638 C CA . ASN A 1 79 ? 7.163 -10.038 -11.043 1.00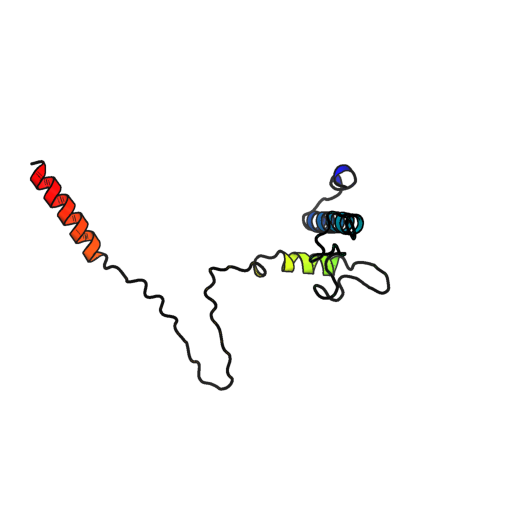 95.25 79 ASN A CA 1
ATOM 639 C C . ASN A 1 79 ? 5.977 -10.089 -12.030 1.00 95.25 79 ASN A C 1
ATOM 641 O O . ASN A 1 79 ? 4.916 -10.630 -11.720 1.00 95.25 79 ASN A O 1
ATOM 645 N N . ILE A 1 80 ? 6.135 -9.540 -13.241 1.00 94.62 80 ILE A N 1
ATOM 646 C CA . ILE A 1 80 ? 5.118 -9.608 -14.294 1.00 94.62 80 ILE A CA 1
ATOM 647 C C . ILE A 1 80 ? 5.246 -10.940 -15.043 1.00 94.62 80 ILE A C 1
ATOM 649 O O . ILE A 1 80 ? 6.211 -11.187 -15.777 1.00 94.62 80 ILE A O 1
ATOM 653 N N . VAL A 1 81 ? 4.228 -11.793 -14.915 1.00 91.69 81 VAL A N 1
ATOM 654 C CA . VAL A 1 81 ? 4.125 -13.041 -15.681 1.00 91.69 81 VAL A CA 1
ATOM 655 C C . VAL A 1 81 ? 3.813 -12.713 -17.143 1.00 91.69 81 VAL A C 1
ATOM 657 O O . VAL A 1 81 ? 2.697 -12.337 -17.491 1.00 91.69 81 VAL A O 1
ATOM 660 N N . ASN A 1 82 ? 4.808 -12.859 -18.019 1.00 85.38 82 ASN A N 1
ATOM 661 C CA . ASN A 1 82 ? 4.624 -12.713 -19.462 1.00 85.38 82 ASN A CA 1
ATOM 662 C C . ASN A 1 82 ? 4.293 -14.078 -20.080 1.00 85.38 82 ASN A C 1
ATOM 664 O O . ASN A 1 82 ? 5.182 -14.911 -20.257 1.00 85.38 82 ASN A O 1
ATOM 668 N N . SER A 1 83 ? 3.025 -14.284 -20.437 1.00 74.25 83 SER A N 1
ATOM 669 C CA . SER A 1 83 ? 2.516 -15.507 -21.077 1.00 74.25 83 SER A CA 1
ATOM 670 C C . SER A 1 83 ? 3.158 -15.820 -22.436 1.00 74.25 83 SER A C 1
ATOM 672 O O . SER A 1 83 ? 3.086 -16.956 -22.895 1.00 74.25 83 SER A O 1
ATOM 674 N N . ASN A 1 84 ? 3.834 -14.849 -23.063 1.00 65.94 84 ASN A N 1
ATOM 675 C CA . ASN A 1 84 ? 4.556 -15.032 -24.326 1.00 65.94 84 ASN A CA 1
ATOM 676 C C . ASN A 1 84 ? 6.027 -15.428 -24.138 1.00 65.94 84 ASN A C 1
ATOM 678 O O . ASN A 1 84 ? 6.733 -15.668 -25.122 1.00 65.94 84 ASN A O 1
ATOM 682 N N . ARG A 1 85 ? 6.524 -15.501 -22.896 1.00 58.56 85 ARG A N 1
ATOM 683 C CA . ARG A 1 85 ? 7.849 -16.062 -22.635 1.00 58.56 85 ARG A CA 1
ATOM 684 C C . ARG A 1 85 ? 7.711 -17.576 -22.745 1.00 58.56 85 ARG A C 1
ATOM 686 O O . ARG A 1 8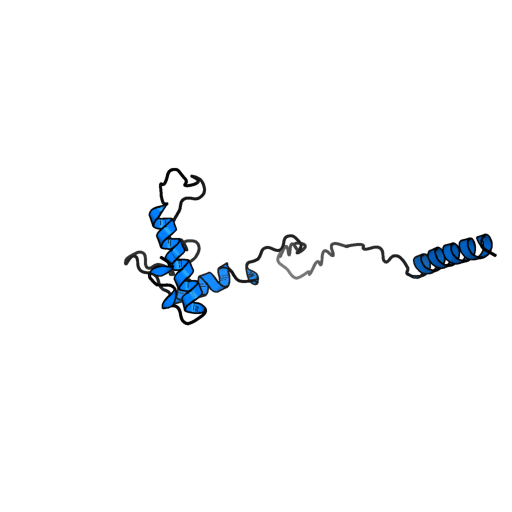5 ? 7.223 -18.223 -21.825 1.00 58.56 85 ARG A O 1
ATOM 693 N N . LYS A 1 86 ? 8.094 -18.129 -23.902 1.00 53.12 86 LYS A N 1
ATOM 694 C CA . LYS A 1 86 ? 8.221 -19.577 -24.110 1.00 53.12 86 LYS A CA 1
ATOM 695 C C . LYS A 1 86 ? 8.951 -20.143 -22.895 1.00 53.12 86 LYS A C 1
ATOM 697 O O . LYS A 1 86 ? 10.105 -19.779 -22.676 1.00 53.12 86 LYS A O 1
ATOM 702 N N . LEU A 1 87 ? 8.262 -20.946 -22.080 1.00 55.88 87 LEU A N 1
ATOM 703 C CA . LEU A 1 87 ? 8.886 -21.621 -20.950 1.00 55.88 87 LEU A CA 1
ATOM 704 C C . LEU A 1 87 ? 10.042 -22.445 -21.518 1.00 55.88 87 LEU A C 1
ATOM 706 O O . LEU A 1 87 ? 9.831 -23.483 -22.142 1.00 55.88 87 LEU A O 1
ATOM 710 N N . THR A 1 88 ? 11.273 -21.988 -21.323 1.00 51.41 88 THR A N 1
ATOM 711 C CA . THR A 1 88 ? 12.404 -22.901 -21.306 1.00 51.41 88 THR A CA 1
ATOM 712 C C . THR A 1 88 ? 12.234 -23.692 -20.024 1.00 51.41 88 THR A C 1
ATOM 714 O O . THR A 1 88 ? 12.617 -23.233 -18.949 1.00 51.41 88 THR A O 1
ATOM 717 N N . SER A 1 89 ? 11.576 -24.844 -20.115 1.00 52.84 89 SER A N 1
ATOM 718 C CA . SER A 1 89 ? 11.648 -25.856 -19.073 1.00 52.84 89 SER A CA 1
ATOM 719 C C . SER A 1 89 ? 13.105 -26.305 -18.998 1.00 52.84 89 SER A C 1
ATOM 721 O O . SER A 1 89 ? 13.527 -27.207 -19.719 1.00 52.84 89 SER A O 1
ATOM 723 N N . VAL A 1 90 ? 13.907 -25.622 -18.185 1.00 53.28 90 VAL A N 1
ATOM 724 C CA . VAL A 1 90 ? 15.223 -26.121 -17.802 1.00 53.28 90 VAL A CA 1
ATOM 725 C C . VAL A 1 90 ? 14.948 -27.229 -16.796 1.00 53.28 90 VAL A C 1
ATOM 727 O O . VAL A 1 90 ? 14.760 -26.975 -15.610 1.00 53.28 90 VAL A O 1
ATOM 730 N N . ILE A 1 91 ? 14.838 -28.462 -17.283 1.00 51.16 91 ILE A N 1
ATOM 731 C CA . ILE A 1 91 ? 14.865 -29.628 -16.409 1.00 51.16 91 ILE A CA 1
ATOM 732 C C . ILE A 1 91 ? 16.341 -29.834 -16.066 1.00 51.16 91 ILE A C 1
ATOM 734 O O . ILE A 1 91 ? 17.096 -30.373 -16.870 1.00 51.16 91 ILE A O 1
ATOM 738 N N . VAL A 1 92 ? 16.777 -29.343 -14.904 1.00 49.66 92 VAL A N 1
ATOM 739 C CA . VAL A 1 92 ? 18.098 -29.689 -14.366 1.00 49.66 92 VAL A CA 1
ATOM 740 C C . VAL A 1 92 ? 17.992 -31.106 -13.810 1.00 49.66 92 VAL A C 1
ATOM 742 O O . VAL A 1 92 ? 17.602 -31.301 -12.660 1.00 49.66 92 VAL A O 1
ATOM 745 N N . LEU A 1 93 ? 18.290 -32.103 -14.642 1.00 44.56 93 LEU A N 1
ATOM 746 C CA . LEU A 1 93 ? 18.674 -33.422 -14.150 1.00 44.56 93 LEU A CA 1
ATOM 747 C C . LEU A 1 93 ? 20.188 -33.379 -13.955 1.00 44.56 93 LEU A C 1
ATOM 749 O O . LEU A 1 93 ? 20.918 -32.990 -14.861 1.00 44.56 93 LEU A O 1
ATOM 753 N N . GLY A 1 94 ? 20.636 -33.667 -12.736 1.00 46.72 94 GLY A N 1
ATOM 754 C CA . GLY A 1 94 ? 22.049 -33.627 -12.384 1.00 46.72 94 GLY A CA 1
ATOM 755 C C . GLY A 1 94 ? 22.916 -34.506 -13.289 1.00 46.72 94 GLY A C 1
ATOM 756 O O . GLY A 1 94 ? 22.478 -35.565 -13.735 1.00 46.72 94 GLY A O 1
ATOM 757 N N . ASN A 1 95 ? 24.165 -34.050 -13.434 1.00 44.28 95 ASN A N 1
ATOM 758 C CA . ASN A 1 95 ? 25.341 -34.669 -14.057 1.00 44.28 95 ASN A CA 1
ATOM 759 C C . ASN A 1 95 ? 25.578 -34.310 -15.541 1.00 44.28 95 ASN A C 1
ATOM 761 O O . ASN A 1 95 ? 25.023 -34.913 -16.448 1.00 44.28 95 ASN A O 1
ATOM 765 N N . ASP A 1 96 ? 26.431 -33.294 -15.722 1.00 51.53 96 ASP A N 1
ATOM 766 C CA . ASP A 1 96 ? 27.446 -33.055 -16.768 1.0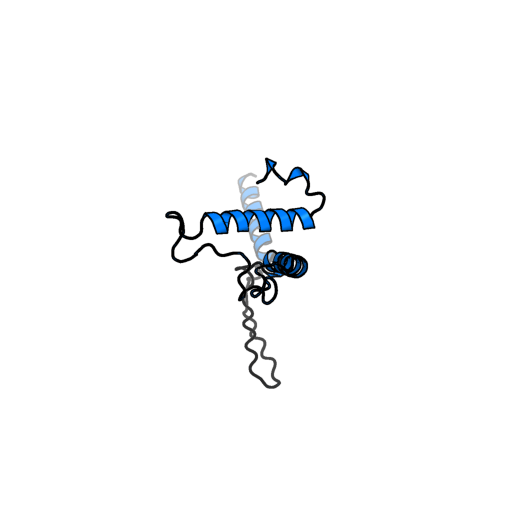0 51.53 96 ASP A CA 1
ATOM 767 C C . ASP A 1 96 ? 27.212 -33.352 -18.261 1.00 51.53 96 ASP A C 1
ATOM 769 O O . ASP A 1 96 ? 28.163 -33.261 -19.029 1.00 51.53 96 ASP A O 1
ATOM 773 N N . ASP A 1 97 ? 25.975 -33.512 -18.729 1.00 44.03 97 ASP A N 1
ATOM 774 C CA . ASP A 1 97 ? 25.660 -33.413 -20.160 1.00 44.03 97 ASP A CA 1
ATOM 775 C C . ASP A 1 97 ? 24.586 -32.345 -20.410 1.00 44.03 97 ASP A C 1
ATOM 777 O O . ASP A 1 97 ? 23.392 -32.514 -20.147 1.00 44.03 97 ASP A O 1
ATOM 781 N N . ARG A 1 98 ? 25.009 -31.190 -20.937 1.00 49.84 98 ARG A N 1
ATOM 782 C CA . ARG A 1 98 ? 24.106 -30.119 -21.378 1.00 49.84 98 ARG A CA 1
ATOM 783 C C . ARG A 1 98 ? 23.307 -30.597 -22.595 1.00 49.84 98 ARG A C 1
ATOM 785 O O . ARG A 1 98 ? 23.776 -30.494 -23.725 1.00 49.84 98 ARG A O 1
ATOM 792 N N . PHE A 1 99 ? 22.075 -31.046 -22.382 1.00 43.47 99 PHE A N 1
ATOM 793 C CA . PHE A 1 99 ? 21.134 -31.309 -23.470 1.00 43.47 99 PHE A CA 1
ATOM 794 C C . PHE A 1 99 ? 20.270 -30.069 -23.753 1.00 43.47 99 PHE A C 1
ATOM 796 O O . PHE A 1 99 ? 19.290 -29.791 -23.061 1.00 43.47 99 PHE A O 1
ATOM 803 N N . GLU A 1 100 ? 20.640 -29.294 -24.775 1.00 42.19 100 GLU A N 1
ATOM 804 C CA . GLU A 1 100 ? 19.805 -28.206 -25.297 1.00 42.19 100 GLU A CA 1
ATOM 805 C C . GLU A 1 100 ? 18.677 -28.778 -26.169 1.00 42.19 100 GLU A C 1
ATOM 807 O O . GLU A 1 100 ? 18.848 -29.031 -27.362 1.00 42.19 100 GLU A O 1
ATOM 812 N N . LEU A 1 101 ? 17.479 -28.939 -25.594 1.00 42.84 101 LEU A N 1
ATOM 813 C CA . LEU A 1 101 ? 16.260 -29.126 -26.386 1.00 42.84 101 LEU A CA 1
ATOM 814 C C . LEU A 1 101 ? 15.918 -27.810 -27.086 1.00 42.84 101 LEU A C 1
ATOM 816 O O . LEU A 1 101 ? 15.153 -26.978 -26.587 1.00 42.84 101 LEU A O 1
ATOM 820 N N . THR A 1 102 ? 16.493 -27.615 -28.271 1.00 44.12 102 THR A N 1
ATOM 821 C CA . THR A 1 102 ? 16.059 -26.553 -29.173 1.00 44.12 102 THR A CA 1
ATOM 822 C C . THR A 1 102 ? 14.631 -26.868 -29.611 1.00 44.12 102 THR A C 1
ATOM 824 O O . THR A 1 102 ? 14.352 -27.707 -30.462 1.00 44.12 102 THR A O 1
ATOM 827 N N . SER A 1 103 ? 13.669 -26.197 -28.985 1.00 45.72 103 SER A N 1
ATOM 828 C CA . SER A 1 103 ? 12.296 -26.175 -29.473 1.00 45.72 103 SER A CA 1
ATOM 829 C C . SER A 1 103 ? 12.283 -25.349 -30.758 1.00 45.72 103 SER A C 1
ATOM 831 O O . SER A 1 103 ? 12.061 -24.134 -30.733 1.00 45.72 103 SER A O 1
ATOM 833 N N . GLY A 1 104 ? 12.585 -26.010 -31.877 1.00 40.31 104 GLY A N 1
ATOM 834 C CA . GLY A 1 104 ? 12.616 -25.436 -33.214 1.00 40.31 104 GLY A CA 1
ATOM 835 C C . GLY A 1 104 ? 11.335 -24.665 -33.504 1.00 40.31 104 GLY A C 1
ATOM 836 O O . GLY A 1 104 ? 10.290 -25.234 -33.797 1.00 40.31 104 GLY A O 1
ATOM 837 N N . SER A 1 105 ? 11.414 -23.339 -33.425 1.00 42.38 105 SER A N 1
ATOM 838 C CA . SER A 1 105 ? 10.452 -22.465 -34.078 1.00 42.38 105 SER A CA 1
ATOM 839 C C . SER A 1 105 ? 10.914 -22.346 -35.522 1.00 42.38 105 SER A C 1
ATOM 841 O O . SER A 1 105 ? 11.636 -21.408 -35.856 1.00 42.38 105 SER A O 1
ATOM 843 N N . SER A 1 106 ? 10.523 -23.295 -36.374 1.00 40.53 106 SER A N 1
ATOM 844 C CA . SER A 1 106 ? 10.652 -23.131 -37.821 1.00 40.53 106 SER A CA 1
ATOM 845 C C . SER A 1 106 ? 9.732 -21.989 -38.261 1.00 40.53 106 SER A C 1
ATOM 847 O O . SER A 1 106 ? 8.571 -22.183 -38.608 1.00 40.53 106 SER A O 1
ATOM 849 N N . LYS A 1 107 ? 10.230 -20.753 -38.182 1.00 48.94 107 LYS A N 1
ATOM 850 C CA . LYS A 1 107 ? 9.734 -19.678 -39.032 1.00 48.94 107 LYS A CA 1
ATOM 851 C C . LYS A 1 107 ? 10.424 -19.901 -40.361 1.00 48.94 107 LYS A C 1
ATOM 853 O O . LYS A 1 107 ? 11.587 -19.541 -40.513 1.00 48.94 107 LYS A O 1
ATOM 858 N N . THR A 1 108 ? 9.717 -20.553 -41.276 1.00 43.28 108 THR A N 1
ATOM 859 C CA . THR A 1 108 ? 10.074 -20.649 -42.687 1.00 43.28 108 THR A CA 1
ATOM 860 C C . THR A 1 108 ? 10.606 -19.292 -43.138 1.00 43.28 108 THR A C 1
ATOM 862 O O . THR A 1 108 ? 9.850 -18.324 -43.234 1.00 43.28 108 THR A O 1
ATOM 865 N N . GLN A 1 109 ? 11.919 -19.208 -43.351 1.00 52.31 109 GLN A N 1
ATOM 866 C CA . GLN A 1 109 ? 12.551 -18.097 -44.048 1.00 52.31 109 GLN A CA 1
ATOM 867 C C . GLN A 1 109 ? 11.987 -18.131 -45.466 1.00 52.31 109 GLN A C 1
ATOM 869 O O . GLN A 1 109 ? 12.464 -18.863 -46.330 1.00 52.31 109 GLN A O 1
ATOM 874 N N . LEU A 1 110 ? 10.873 -17.433 -45.678 1.00 50.03 110 LEU A N 1
ATOM 875 C CA . LEU A 1 110 ? 10.248 -17.331 -46.983 1.00 50.03 110 LEU A CA 1
ATOM 876 C C . LEU A 1 110 ? 11.193 -16.489 -47.844 1.00 50.03 110 LEU A C 1
ATOM 878 O O . LEU A 1 110 ? 11.250 -15.268 -47.694 1.00 50.03 110 LEU A O 1
ATOM 882 N N . ASN A 1 111 ? 11.977 -17.177 -48.676 1.00 54.41 111 ASN A N 1
ATOM 883 C CA . ASN A 1 111 ? 12.994 -16.618 -49.558 1.00 54.41 111 ASN A CA 1
ATOM 884 C C . ASN A 1 111 ? 12.511 -15.312 -50.203 1.00 54.41 111 ASN A C 1
ATOM 886 O O . ASN A 1 111 ? 11.538 -15.309 -50.958 1.00 54.41 111 ASN A O 1
ATOM 890 N N . ILE A 1 112 ? 13.216 -14.208 -49.935 1.00 59.66 112 ILE A N 1
ATOM 891 C CA . ILE A 1 112 ? 12.961 -12.882 -50.528 1.00 59.66 112 ILE A CA 1
ATOM 892 C C . ILE A 1 112 ? 12.871 -12.975 -52.063 1.00 59.66 112 ILE A C 1
ATOM 894 O O . ILE A 1 112 ? 12.045 -12.295 -52.669 1.00 59.66 112 ILE A O 1
ATOM 898 N N . LEU A 1 113 ? 13.620 -13.902 -52.676 1.00 57.59 113 LEU A N 1
ATOM 899 C CA . LEU A 1 113 ? 13.557 -14.209 -54.108 1.00 57.59 113 LEU A CA 1
ATOM 900 C C . LEU A 1 113 ? 12.139 -14.554 -54.595 1.00 57.59 113 LEU A C 1
ATOM 902 O O . LEU A 1 113 ? 11.728 -14.069 -55.643 1.00 57.59 113 LEU A O 1
ATOM 906 N N . ALA A 1 114 ? 11.373 -15.337 -53.826 1.00 57.09 114 ALA A N 1
ATOM 907 C CA . ALA A 1 114 ? 10.013 -15.734 -54.195 1.00 57.09 114 ALA A CA 1
ATOM 908 C C . ALA A 1 114 ? 9.016 -14.566 -54.103 1.00 57.09 114 ALA A C 1
ATOM 910 O O . ALA A 1 114 ? 8.033 -14.529 -54.837 1.00 57.09 114 ALA A O 1
ATOM 911 N N . LYS A 1 115 ? 9.263 -13.584 -53.224 1.00 57.84 115 LYS A N 1
ATOM 912 C CA . LYS A 1 115 ? 8.426 -12.376 -53.141 1.00 57.84 115 LYS A CA 1
ATOM 913 C C . LYS A 1 115 ? 8.718 -11.411 -54.291 1.00 57.84 115 LYS A C 1
ATOM 915 O O . LYS A 1 115 ? 7.781 -10.853 -54.853 1.00 57.84 115 LYS A O 1
ATOM 920 N N . VAL A 1 116 ? 9.986 -11.243 -54.674 1.00 66.38 116 VAL A N 1
ATOM 921 C CA . VAL A 1 116 ? 10.373 -10.351 -55.782 1.00 66.38 116 VAL A CA 1
ATOM 922 C C . VAL A 1 116 ? 9.882 -10.885 -57.130 1.00 66.38 116 VAL A C 1
ATOM 924 O O . VAL A 1 116 ? 9.398 -10.103 -57.944 1.00 66.38 116 VAL A O 1
ATOM 927 N N . THR A 1 117 ? 9.916 -12.202 -57.358 1.00 68.75 117 THR A N 1
ATOM 928 C CA . THR A 1 117 ? 9.399 -12.792 -58.605 1.00 68.75 117 THR A CA 1
ATOM 929 C C . THR A 1 117 ? 7.883 -12.662 -58.730 1.00 68.75 117 THR A C 1
ATOM 931 O O . THR A 1 117 ? 7.397 -12.302 -59.799 1.00 68.75 117 THR A O 1
ATOM 934 N N . VAL A 1 118 ? 7.127 -12.879 -57.649 1.00 74.06 118 VAL A N 1
ATOM 935 C CA . VAL A 1 118 ? 5.661 -12.730 -57.670 1.00 74.06 118 VAL A CA 1
ATOM 936 C C . VAL A 1 118 ? 5.255 -11.273 -57.899 1.00 74.06 118 VAL A C 1
ATO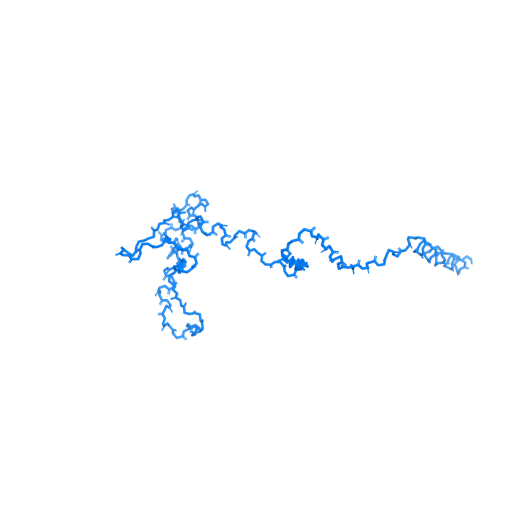M 938 O O . VAL A 1 118 ? 4.420 -11.010 -58.762 1.00 74.06 118 VAL A O 1
ATOM 941 N N . PHE A 1 119 ? 5.874 -10.313 -57.202 1.00 74.00 119 PHE A N 1
ATOM 942 C CA . PHE A 1 119 ? 5.603 -8.892 -57.451 1.00 74.00 119 PHE A CA 1
ATOM 943 C C . PHE A 1 119 ? 6.018 -8.467 -58.866 1.00 74.00 119 PHE A C 1
ATOM 945 O O . PHE A 1 119 ? 5.249 -7.785 -59.539 1.00 74.00 119 PHE A O 1
ATOM 952 N N . GLY A 1 120 ? 7.178 -8.913 -59.355 1.00 74.94 120 GLY A N 1
ATOM 953 C CA . GLY A 1 120 ? 7.637 -8.620 -60.715 1.00 74.94 120 GLY A CA 1
ATOM 954 C C . GLY A 1 120 ? 6.687 -9.142 -61.797 1.00 74.94 120 GLY A C 1
ATOM 955 O O . GLY A 1 120 ? 6.375 -8.414 -62.738 1.00 74.94 120 GLY A O 1
ATOM 956 N N . LEU A 1 121 ? 6.157 -10.359 -61.639 1.00 80.00 121 LEU A N 1
ATOM 957 C CA . LEU A 1 121 ? 5.177 -10.932 -62.567 1.00 80.00 121 LEU A CA 1
ATOM 958 C C . LEU A 1 121 ? 3.836 -10.188 -62.528 1.00 80.00 121 LEU A C 1
ATOM 960 O O . LEU A 1 121 ? 3.255 -9.939 -63.581 1.00 80.00 121 LEU A O 1
ATOM 964 N N . ILE A 1 122 ? 3.363 -9.772 -61.350 1.00 78.12 122 ILE A N 1
ATOM 965 C CA . ILE A 1 122 ? 2.133 -8.969 -61.230 1.00 78.12 122 ILE A CA 1
ATOM 966 C C . ILE A 1 122 ? 2.295 -7.611 -61.928 1.00 78.12 122 ILE A C 1
ATOM 968 O O . ILE A 1 122 ? 1.372 -7.159 -62.610 1.00 78.12 122 ILE A O 1
ATOM 972 N N . PHE A 1 123 ? 3.457 -6.967 -61.793 1.00 78.56 123 PHE A N 1
ATOM 973 C CA . PHE A 1 123 ? 3.750 -5.713 -62.491 1.00 78.56 123 PHE A CA 1
ATOM 974 C C . PHE A 1 123 ? 3.842 -5.903 -64.011 1.00 78.56 123 PHE A C 1
ATOM 976 O O . PHE A 1 123 ? 3.258 -5.110 -64.743 1.00 78.56 123 PHE A O 1
ATOM 983 N N . LEU A 1 124 ? 4.488 -6.968 -64.494 1.00 78.12 124 LEU A N 1
ATOM 984 C CA . LEU A 1 124 ? 4.571 -7.293 -65.926 1.00 78.12 124 LEU A CA 1
ATOM 985 C C . LEU A 1 124 ? 3.202 -7.593 -66.547 1.00 78.12 124 LEU A C 1
ATOM 987 O O . LEU A 1 124 ? 2.890 -7.079 -67.619 1.00 78.12 124 LEU A O 1
ATOM 991 N N . VAL A 1 125 ? 2.365 -8.383 -65.870 1.00 78.62 125 VAL A N 1
ATOM 992 C CA . VAL A 1 125 ? 1.016 -8.711 -66.358 1.00 78.62 125 VAL A CA 1
ATOM 993 C C . VAL A 1 125 ? 0.127 -7.469 -66.393 1.00 78.62 125 VAL A C 1
ATOM 995 O O . VAL A 1 125 ? -0.622 -7.293 -67.350 1.00 78.62 125 VAL A O 1
ATOM 998 N N . ASN A 1 126 ? 0.219 -6.583 -65.396 1.00 67.50 126 ASN A N 1
ATOM 999 C CA . ASN A 1 126 ? -0.506 -5.314 -65.448 1.00 67.50 126 ASN A CA 1
ATOM 1000 C C . ASN A 1 126 ? 0.040 -4.393 -66.547 1.00 67.50 126 ASN A C 1
ATOM 1002 O O . ASN A 1 126 ? -0.752 -3.848 -67.304 1.00 67.50 126 ASN A O 1
ATOM 1006 N N . TYR A 1 127 ? 1.359 -4.263 -66.705 1.00 75.75 127 TYR A N 1
ATOM 1007 C CA . TYR A 1 127 ? 1.949 -3.430 -67.759 1.00 75.75 127 TYR A CA 1
ATOM 1008 C C . TYR A 1 127 ? 1.506 -3.869 -69.163 1.00 75.75 127 TYR A C 1
ATOM 1010 O O . TYR A 1 127 ? 1.091 -3.035 -69.956 1.00 75.75 127 TYR A O 1
ATOM 1018 N N . LEU A 1 128 ? 1.493 -5.177 -69.446 1.00 75.06 128 LEU A N 1
ATOM 1019 C CA . LEU A 1 128 ? 1.033 -5.711 -70.735 1.00 75.06 128 LEU A CA 1
ATOM 1020 C C . LEU A 1 128 ? -0.481 -5.587 -70.958 1.00 75.06 128 LEU A C 1
ATOM 1022 O O . LEU A 1 128 ? -0.930 -5.640 -72.097 1.00 75.06 128 LEU A O 1
ATOM 1026 N N . LYS A 1 129 ? -1.280 -5.455 -69.895 1.00 71.31 129 LYS A N 1
ATOM 1027 C CA . LYS A 1 129 ? -2.739 -5.313 -70.001 1.00 71.31 129 LYS A CA 1
ATOM 1028 C C . LYS A 1 129 ? -3.188 -3.859 -70.202 1.00 71.31 129 LYS A C 1
ATOM 1030 O O . LYS A 1 129 ? -4.328 -3.638 -70.596 1.00 71.31 129 LYS A O 1
ATOM 1035 N N . TYR A 1 130 ? -2.316 -2.893 -69.918 1.00 64.38 130 TYR A N 1
ATOM 1036 C CA . TYR A 1 130 ? -2.594 -1.455 -70.011 1.00 64.38 130 TYR A CA 1
ATOM 1037 C C . TYR A 1 130 ? -1.670 -0.721 -71.003 1.00 64.38 130 TYR A C 1
ATOM 1039 O O . TYR A 1 130 ? -1.584 0.506 -70.950 1.00 64.38 130 TYR A O 1
ATOM 1047 N N . ALA A 1 131 ? -0.992 -1.463 -71.883 1.00 54.25 131 ALA A N 1
ATOM 1048 C CA . ALA A 1 131 ? -0.240 -0.954 -73.030 1.00 54.25 131 ALA A CA 1
ATOM 1049 C C . ALA A 1 131 ? -1.016 -1.180 -74.334 1.00 54.25 131 ALA A C 1
ATOM 1051 O O . ALA A 1 131 ? -1.760 -2.186 -74.406 1.00 54.25 131 ALA A O 1
#

Sequence (131 aa):
MATESLHQVTDSRGAVMWLWSAHNKVNKRLAGDVSEDPRYPKVQFPPEDLCWGCMNQAKGTWDEDKVFNFLRKYYGAENIVNSNRKLTSVIVLGNDDRFELTSGSSKTQLNILAKVTVFGLIFLVNYLKYA